Protein AF-A0A238UR87-F1 (afdb_monomer_lite)

Secondary structure (DSSP, 8-state):
--HHHHHHHHHHHHHHHHHHHHHHHHHHTTSSSPPPHHHHTHHHHHHHHHHHHTTTS---TT--HHHHHHHHHHHHHHHHHHTT-

Foldseek 3Di:
DPVVVVVLLCLQQVLLVVLLVVLVVCCVVPVFANQDPVLSNQLNVLSVVLVVVPPDDDCDPCSGSVNSSVVSNVSSVVSRVVRHD

Radius of gyration: 14.09 Å; chains: 1; bounding box: 39×20×36 Å

InterPro domains:
  IPR058362 Domain of unknown function DUF8049 [PF26223] (1-83)

Structure (mmCIF, N/CA/C/O backbone):
data_AF-A0A238UR87-F1
#
_entry.id   AF-A0A238UR87-F1
#
loop_
_atom_site.group_PDB
_atom_site.id
_atom_site.type_symbol
_atom_site.label_atom_id
_atom_site.label_alt_id
_atom_site.label_comp_id
_atom_site.label_asym_id
_atom_site.label_entity_id
_atom_site.label_seq_id
_atom_site.pdbx_PDB_ins_code
_atom_site.Cartn_x
_atom_site.Cartn_y
_atom_site.Cartn_z
_atom_site.occupancy
_atom_site.B_iso_or_equiv
_atom_site.auth_seq_id
_atom_site.auth_comp_id
_atom_site.auth_asym_id
_atom_site.auth_atom_id
_atom_site.pdbx_PDB_model_num
ATOM 1 N N . MET A 1 1 ? -23.749 5.954 11.673 1.00 60.62 1 MET A N 1
ATOM 2 C CA . MET A 1 1 ? -22.293 5.914 11.398 1.00 60.62 1 MET A CA 1
ATOM 3 C C . MET A 1 1 ? -21.571 6.664 12.504 1.00 60.62 1 MET A C 1
ATOM 5 O O . MET A 1 1 ? -22.005 7.755 12.840 1.00 60.62 1 MET A O 1
ATOM 9 N N . LYS A 1 2 ? -20.518 6.091 13.098 1.00 76.88 2 LYS A N 1
ATOM 10 C CA . LYS A 1 2 ? -19.645 6.836 14.017 1.00 76.88 2 LYS A CA 1
ATOM 11 C C . LYS A 1 2 ? -18.540 7.470 13.172 1.00 76.88 2 LYS A C 1
ATOM 13 O O . LYS A 1 2 ? -17.823 6.736 12.499 1.00 76.88 2 LYS A O 1
ATOM 18 N N . ILE A 1 3 ? -18.439 8.797 13.181 1.00 81.31 3 ILE A N 1
ATOM 19 C CA . ILE A 1 3 ? -17.450 9.569 12.403 1.00 81.31 3 ILE A CA 1
ATOM 20 C C . ILE A 1 3 ? -16.017 9.071 12.643 1.00 81.31 3 ILE A C 1
ATOM 22 O O . ILE A 1 3 ? -15.236 8.999 11.701 1.00 81.31 3 ILE A O 1
ATOM 26 N N . GLU A 1 4 ? -15.711 8.625 13.862 1.00 80.75 4 GLU A N 1
ATOM 27 C CA . GLU A 1 4 ? -14.406 8.058 14.220 1.00 80.75 4 GLU A CA 1
ATOM 28 C C . GLU A 1 4 ? -14.001 6.873 13.334 1.00 80.75 4 GLU A C 1
ATOM 30 O O . GLU A 1 4 ? -12.890 6.831 12.817 1.00 80.75 4 GLU A O 1
ATOM 35 N N . ARG A 1 5 ? -14.937 5.954 13.065 1.00 80.88 5 ARG A N 1
ATOM 36 C CA . ARG A 1 5 ? -14.678 4.788 12.210 1.00 80.88 5 ARG A CA 1
ATOM 37 C C . ARG A 1 5 ? -14.451 5.202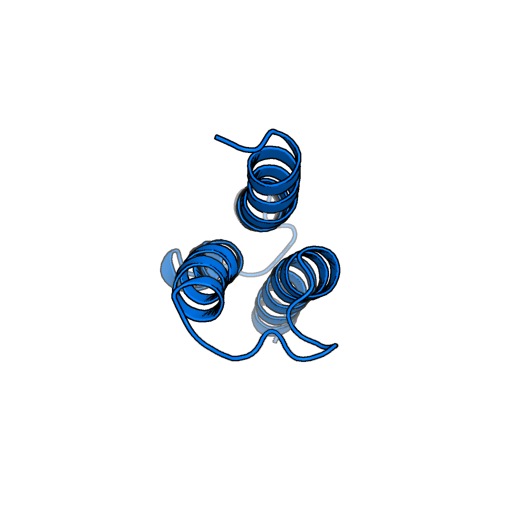 10.755 1.00 80.88 5 ARG A C 1
ATOM 39 O O . ARG A 1 5 ? -13.590 4.649 10.089 1.00 80.88 5 ARG A O 1
ATOM 46 N N . ALA A 1 6 ? -15.195 6.200 10.277 1.00 86.06 6 ALA A N 1
ATOM 47 C CA . ALA A 1 6 ? -15.013 6.727 8.926 1.00 86.06 6 ALA A CA 1
ATOM 48 C C . ALA A 1 6 ? -13.645 7.410 8.762 1.00 86.06 6 ALA A C 1
ATOM 50 O O . ALA A 1 6 ? -13.007 7.269 7.722 1.00 86.06 6 ALA A O 1
ATOM 51 N N . ARG A 1 7 ? -13.171 8.117 9.797 1.00 89.44 7 ARG A N 1
ATOM 52 C CA . ARG A 1 7 ? -11.828 8.709 9.820 1.00 89.44 7 ARG A CA 1
ATOM 53 C C . ARG A 1 7 ? -10.750 7.628 9.759 1.00 89.44 7 ARG A C 1
ATOM 55 O O . ARG A 1 7 ? -9.828 7.748 8.965 1.00 89.44 7 ARG A O 1
ATOM 62 N N . GLU A 1 8 ? -10.866 6.586 10.575 1.00 90.50 8 GLU A N 1
ATOM 63 C CA . GLU A 1 8 ? -9.928 5.458 10.564 1.00 90.50 8 GLU A CA 1
ATOM 64 C C . GLU A 1 8 ? -9.879 4.752 9.204 1.00 90.50 8 GLU A C 1
ATOM 66 O O . GLU A 1 8 ? -8.791 4.522 8.675 1.00 90.50 8 GLU A O 1
ATOM 71 N N . ASP A 1 9 ? -11.042 4.479 8.607 1.00 90.31 9 ASP A N 1
ATOM 72 C CA . ASP A 1 9 ? -11.134 3.871 7.278 1.00 90.31 9 ASP A CA 1
ATOM 73 C C . ASP A 1 9 ? -10.477 4.754 6.212 1.00 90.31 9 ASP A C 1
ATOM 75 O O . ASP A 1 9 ? -9.738 4.246 5.370 1.00 90.31 9 ASP A O 1
ATOM 79 N N . LEU A 1 10 ? -10.692 6.075 6.275 1.00 93.44 10 LEU A N 1
ATOM 80 C CA . LEU A 1 10 ? -10.075 7.032 5.358 1.00 93.44 10 LEU A CA 1
ATOM 81 C C . LEU A 1 10 ? -8.546 7.025 5.463 1.00 93.44 10 LEU A C 1
ATOM 83 O O . LEU A 1 10 ? -7.881 7.124 4.435 1.00 93.44 10 LEU A O 1
ATOM 87 N N . VAL A 1 11 ? -7.980 6.897 6.668 1.00 94.44 11 VAL A N 1
ATOM 88 C CA . VAL A 1 11 ? -6.520 6.826 6.834 1.00 94.44 11 VAL A CA 1
ATOM 89 C C . VAL A 1 11 ? -5.969 5.576 6.153 1.00 94.44 11 VAL A C 1
ATOM 91 O O . VAL A 1 11 ? -5.050 5.690 5.348 1.00 94.44 11 VAL A O 1
ATOM 94 N N . VAL A 1 12 ? -6.536 4.396 6.417 1.00 93.81 12 VAL A N 1
ATOM 95 C CA . VAL A 1 12 ? -6.018 3.140 5.844 1.00 93.81 12 VAL A CA 1
ATOM 96 C C . VAL A 1 12 ? -6.211 3.103 4.326 1.00 93.81 12 VAL A C 1
ATOM 98 O O . VAL A 1 12 ? -5.269 2.798 3.592 1.00 93.81 12 VAL A O 1
ATOM 101 N N . ALA A 1 13 ? -7.406 3.460 3.846 1.00 95.31 13 ALA A N 1
ATOM 102 C CA . ALA A 1 13 ? -7.705 3.519 2.418 1.00 95.31 13 ALA A CA 1
ATOM 103 C C . ALA A 1 13 ? -6.823 4.549 1.701 1.00 95.31 13 ALA A C 1
ATOM 105 O O . ALA A 1 13 ? -6.252 4.254 0.653 1.00 95.31 13 ALA A O 1
ATOM 1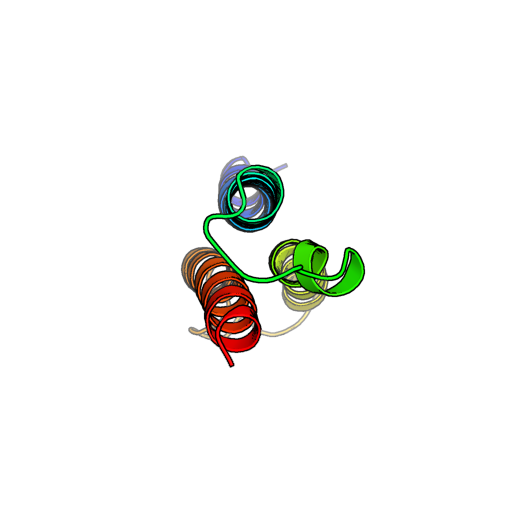06 N N . GLY A 1 14 ? -6.671 5.738 2.290 1.00 96.25 14 GLY A N 1
ATOM 107 C CA . GLY A 1 14 ? -5.832 6.811 1.766 1.00 96.25 14 GLY A CA 1
ATOM 108 C C . GLY A 1 14 ? -4.358 6.422 1.701 1.00 96.25 14 GLY A C 1
ATOM 109 O O . GLY A 1 14 ? -3.710 6.692 0.694 1.00 96.25 14 GLY A O 1
ATOM 110 N N . SER A 1 15 ? -3.831 5.732 2.718 1.00 96.12 15 SER A N 1
ATOM 111 C CA . SER A 1 15 ? -2.459 5.213 2.698 1.00 96.12 15 SER A CA 1
ATOM 112 C C . SER A 1 15 ? -2.250 4.174 1.596 1.00 96.12 15 SER A C 1
ATOM 114 O O . SER A 1 15 ? -1.285 4.285 0.844 1.00 96.12 15 SER A O 1
ATOM 116 N N . GLY A 1 16 ? -3.160 3.206 1.448 1.00 95.88 16 GLY A N 1
ATOM 117 C CA . GLY A 1 16 ? -3.069 2.193 0.390 1.00 95.88 16 GLY A CA 1
ATOM 118 C C . GLY A 1 16 ? -3.173 2.792 -1.018 1.00 95.88 16 GLY A C 1
ATOM 119 O O . GLY A 1 16 ? -2.341 2.508 -1.883 1.00 95.88 16 GLY A O 1
ATOM 120 N N . ALA A 1 17 ? -4.158 3.666 -1.243 1.00 96.06 17 ALA A N 1
ATOM 121 C CA . ALA A 1 17 ? -4.354 4.337 -2.527 1.00 96.06 17 ALA A CA 1
ATOM 122 C C . ALA A 1 17 ? -3.188 5.279 -2.862 1.00 96.06 17 ALA A C 1
ATOM 124 O O . ALA A 1 17 ? -2.642 5.217 -3.961 1.00 96.06 17 ALA A O 1
ATOM 125 N N . GLY A 1 18 ? -2.759 6.103 -1.903 1.00 96.44 18 GLY A N 1
ATOM 126 C CA . GLY A 1 18 ? -1.634 7.019 -2.074 1.00 96.44 18 GLY A CA 1
ATOM 127 C C . GLY A 1 18 ? -0.336 6.283 -2.396 1.00 96.44 18 GLY A C 1
ATOM 128 O O . GLY A 1 18 ? 0.358 6.654 -3.339 1.00 96.44 18 GLY A O 1
ATOM 129 N N . ALA A 1 19 ? -0.039 5.193 -1.686 1.00 96.56 19 ALA A N 1
ATOM 130 C CA . ALA A 1 19 ? 1.148 4.389 -1.956 1.00 96.56 19 ALA A CA 1
ATOM 131 C C . ALA A 1 19 ? 1.114 3.735 -3.349 1.00 96.56 19 ALA A C 1
ATOM 133 O O . ALA A 1 19 ? 2.125 3.718 -4.045 1.00 96.56 19 ALA A O 1
ATOM 134 N N . THR A 1 20 ? -0.059 3.274 -3.791 1.00 96.25 20 THR A N 1
ATOM 135 C CA . THR A 1 20 ? -0.257 2.740 -5.150 1.00 96.25 20 THR A CA 1
ATOM 136 C C . THR A 1 20 ? 0.017 3.801 -6.215 1.00 96.25 20 THR A C 1
ATOM 138 O O . THR A 1 20 ? 0.735 3.540 -7.178 1.00 96.25 20 THR A O 1
ATOM 141 N N . VAL A 1 21 ? -0.502 5.019 -6.026 1.00 96.38 21 VAL A N 1
ATOM 142 C CA . VAL A 1 21 ? -0.250 6.147 -6.936 1.00 96.38 21 VAL A CA 1
ATOM 143 C C . VAL A 1 21 ? 1.238 6.492 -6.983 1.00 96.38 21 VAL A C 1
ATOM 145 O O . VAL A 1 21 ? 1.776 6.690 -8.068 1.00 96.38 21 VAL A O 1
ATOM 148 N N . VAL A 1 22 ? 1.925 6.514 -5.837 1.00 96.31 22 VAL A N 1
ATOM 149 C CA . VAL A 1 22 ? 3.374 6.764 -5.786 1.00 96.31 22 VAL A CA 1
ATOM 150 C C . VAL A 1 22 ? 4.147 5.703 -6.573 1.00 96.31 22 VAL A C 1
ATOM 152 O O 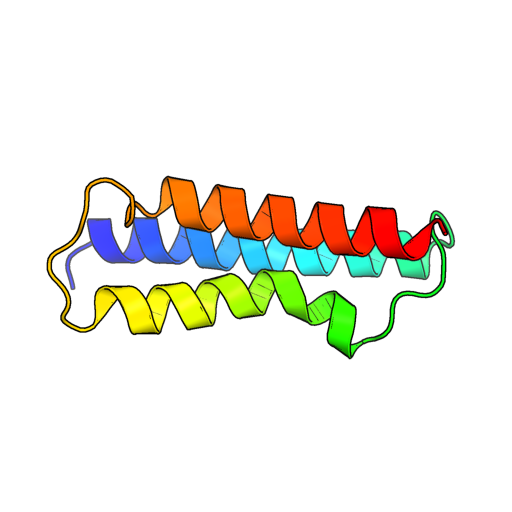. VAL A 1 22 ? 4.985 6.070 -7.390 1.00 96.31 22 VAL A O 1
ATOM 155 N N . LEU A 1 23 ? 3.845 4.411 -6.397 1.00 95.00 23 LEU A N 1
ATOM 156 C CA . LEU A 1 23 ? 4.486 3.337 -7.170 1.00 95.00 23 LEU A CA 1
ATOM 157 C C . LEU A 1 23 ? 4.244 3.486 -8.677 1.00 95.00 23 LEU A C 1
ATOM 159 O O . LEU A 1 23 ? 5.177 3.343 -9.465 1.00 95.00 23 LEU A O 1
ATOM 163 N N . ALA A 1 24 ? 3.012 3.812 -9.074 1.00 94.69 24 ALA A N 1
ATOM 164 C CA . ALA A 1 24 ? 2.665 4.029 -10.474 1.00 94.69 24 ALA A CA 1
ATOM 165 C C . ALA A 1 24 ? 3.439 5.211 -11.074 1.00 94.69 24 ALA A C 1
ATOM 167 O O . ALA A 1 24 ? 3.994 5.084 -12.163 1.00 94.69 24 ALA A O 1
ATOM 168 N N . ILE A 1 25 ? 3.537 6.330 -10.346 1.00 96.12 25 ILE A N 1
ATOM 169 C CA . ILE A 1 25 ? 4.333 7.488 -10.766 1.00 96.12 25 ILE A CA 1
ATOM 170 C C . ILE A 1 25 ? 5.794 7.076 -10.930 1.00 96.12 25 ILE A C 1
ATOM 172 O O . ILE A 1 25 ? 6.332 7.252 -12.020 1.00 96.12 25 ILE A O 1
ATOM 176 N N . LEU A 1 26 ? 6.410 6.486 -9.899 1.00 94.19 26 LEU A N 1
ATOM 177 C CA . LEU A 1 26 ? 7.821 6.081 -9.916 1.00 94.19 26 LEU A CA 1
ATOM 178 C C . LEU A 1 26 ? 8.145 5.162 -11.098 1.00 94.19 26 LEU A C 1
ATOM 180 O O . LEU A 1 26 ? 9.151 5.374 -11.776 1.00 94.19 26 LEU A O 1
ATOM 184 N N . SER A 1 27 ? 7.280 4.181 -11.365 1.00 92.75 27 SER 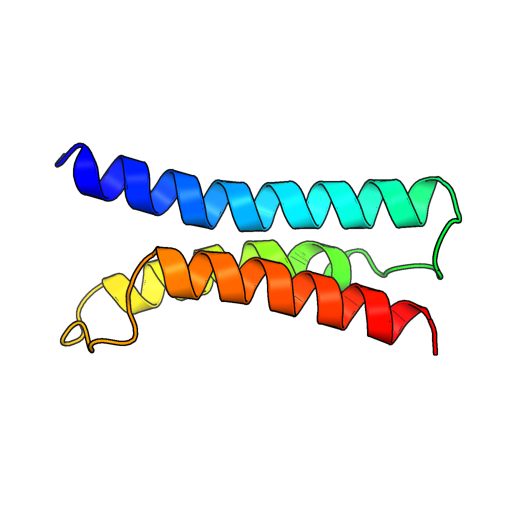A N 1
ATOM 185 C CA . SER A 1 27 ? 7.442 3.270 -12.499 1.00 92.75 27 SER A CA 1
ATOM 186 C C . SER A 1 27 ? 7.249 3.995 -13.838 1.00 92.75 27 SER A C 1
ATOM 188 O O . SER A 1 27 ? 8.059 3.830 -14.743 1.00 92.75 27 SER A O 1
ATOM 190 N N . SER A 1 28 ? 6.249 4.880 -13.953 1.00 92.50 28 SER A N 1
ATOM 191 C CA . SER A 1 28 ? 5.961 5.617 -15.196 1.00 92.50 28 SER A CA 1
ATOM 192 C C . SER A 1 28 ? 7.059 6.597 -15.618 1.00 92.50 28 SER A C 1
ATOM 194 O O . SER A 1 28 ? 7.266 6.806 -16.810 1.00 92.50 28 SER A O 1
ATOM 196 N N . VAL A 1 29 ? 7.775 7.187 -14.656 1.00 94.81 29 VAL A N 1
ATOM 197 C CA . VAL A 1 29 ? 8.892 8.102 -14.936 1.00 94.81 29 VAL A CA 1
ATOM 198 C C . VAL A 1 29 ? 10.236 7.376 -15.067 1.00 94.81 29 VAL A C 1
ATOM 200 O O . VAL A 1 29 ? 11.259 8.027 -15.257 1.00 94.81 29 VAL A O 1
ATOM 203 N N . GLY A 1 30 ? 10.251 6.042 -14.953 1.00 88.19 30 GLY A N 1
ATOM 204 C CA . GLY A 1 30 ? 11.455 5.220 -15.090 1.00 88.19 30 GLY A CA 1
ATOM 205 C C . GLY A 1 30 ? 12.466 5.375 -13.951 1.00 88.19 30 GLY A C 1
ATOM 206 O O . GLY A 1 30 ? 13.646 5.100 -14.144 1.00 88.19 30 GLY A O 1
ATOM 207 N N . LEU A 1 31 ? 12.034 5.825 -12.766 1.00 87.94 31 LEU A N 1
ATOM 208 C CA . LEU A 1 31 ? 12.909 5.937 -11.587 1.00 87.94 31 LEU A CA 1
ATOM 209 C C . LEU A 1 31 ? 13.206 4.578 -10.935 1.00 87.94 31 LEU A C 1
ATOM 211 O O . LEU A 1 31 ? 14.092 4.482 -10.089 1.00 87.94 31 LEU A O 1
ATOM 215 N N . VAL A 1 32 ? 12.436 3.549 -11.291 1.00 91.12 32 VAL A N 1
ATOM 216 C CA . VAL A 1 32 ? 12.498 2.182 -10.759 1.00 91.12 32 VAL A CA 1
ATOM 217 C C . VAL A 1 32 ? 12.251 1.183 -11.892 1.00 91.12 32 VAL A C 1
ATOM 219 O O . VAL A 1 32 ? 11.839 1.586 -12.983 1.00 91.12 32 VAL A O 1
ATOM 222 N N . GLY A 1 33 ? 12.488 -0.108 -11.640 1.00 87.62 33 GLY A N 1
ATOM 223 C CA . GLY A 1 33 ? 12.175 -1.173 -12.594 1.00 87.62 33 GLY A CA 1
ATOM 224 C C . GLY A 1 33 ? 10.688 -1.231 -12.967 1.00 87.62 33 GLY A C 1
ATOM 225 O O . GLY A 1 33 ? 9.833 -0.602 -12.336 1.00 87.62 33 GLY A O 1
ATOM 226 N N . GLU A 1 34 ? 10.358 -1.995 -14.009 1.00 90.38 34 GLU A N 1
ATOM 227 C CA . GLU A 1 34 ? 8.964 -2.200 -14.404 1.00 90.38 34 GLU A CA 1
ATOM 228 C C . GLU A 1 34 ? 8.205 -2.918 -13.278 1.00 90.38 34 GLU A C 1
ATOM 230 O O . GLU A 1 34 ? 8.508 -4.057 -12.920 1.00 90.38 34 GLU A O 1
ATOM 235 N N . ILE A 1 35 ? 7.209 -2.244 -12.698 1.00 91.12 35 ILE A N 1
ATOM 236 C CA . ILE A 1 35 ? 6.369 -2.828 -11.655 1.00 91.12 35 ILE A CA 1
ATOM 237 C C . ILE A 1 35 ? 5.125 -3.401 -12.329 1.00 91.12 35 ILE A C 1
ATOM 239 O O . ILE A 1 35 ? 4.357 -2.677 -12.958 1.00 91.12 35 ILE A O 1
ATOM 243 N N . SER A 1 36 ? 4.883 -4.703 -12.167 1.00 92.88 36 SER A N 1
ATOM 244 C CA . SER A 1 36 ? 3.664 -5.319 -12.702 1.00 92.88 36 SER A CA 1
ATOM 245 C C . SER A 1 36 ? 2.401 -4.667 -12.122 1.00 92.88 36 SER A C 1
ATOM 247 O O . SER A 1 36 ? 2.345 -4.319 -10.937 1.00 92.88 36 SER A O 1
ATOM 249 N N . SER A 1 37 ? 1.340 -4.567 -12.927 1.00 89.19 37 SER A N 1
ATOM 250 C CA . SER A 1 37 ? 0.070 -3.970 -12.486 1.00 89.19 37 SER A CA 1
ATOM 251 C C . SER A 1 37 ? -0.527 -4.678 -11.263 1.00 89.19 37 SER A C 1
ATOM 253 O O . SER A 1 37 ? -1.173 -4.041 -10.438 1.00 89.19 37 SER A O 1
ATOM 255 N N . ILE A 1 38 ? -0.279 -5.985 -11.109 1.00 93.12 38 ILE A N 1
ATOM 256 C CA . ILE A 1 38 ? -0.713 -6.759 -9.937 1.00 93.12 38 ILE A CA 1
ATOM 257 C C . ILE A 1 38 ? 0.067 -6.334 -8.688 1.00 93.12 38 ILE A C 1
ATOM 259 O O . ILE A 1 38 ? -0.538 -6.101 -7.642 1.00 93.12 38 ILE A O 1
ATOM 263 N N . ALA A 1 39 ? 1.392 -6.185 -8.787 1.00 92.25 39 ALA A N 1
ATOM 264 C CA . ALA A 1 39 ? 2.221 -5.757 -7.661 1.00 92.25 39 ALA A CA 1
ATOM 265 C C . 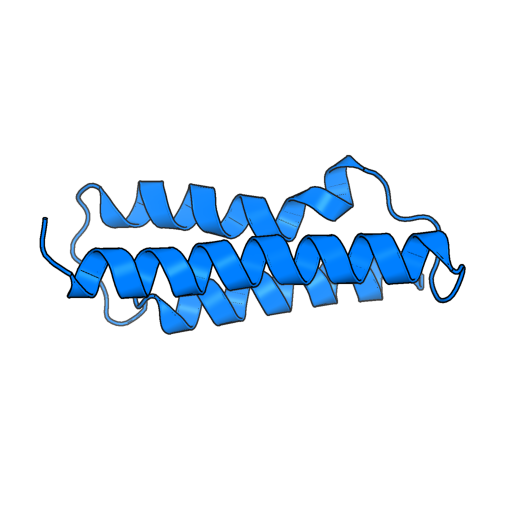ALA A 1 39 ? 1.892 -4.324 -7.213 1.00 92.25 39 ALA A C 1
ATOM 267 O O . ALA A 1 39 ? 1.876 -4.049 -6.014 1.00 92.25 39 ALA A O 1
ATOM 268 N N . MET A 1 40 ? 1.539 -3.431 -8.147 1.00 92.38 40 MET A N 1
ATOM 269 C CA . MET A 1 40 ? 1.100 -2.069 -7.816 1.00 92.38 40 MET A CA 1
ATOM 270 C C . MET A 1 40 ? -0.150 -2.038 -6.925 1.00 92.38 40 MET A C 1
ATOM 272 O O . MET A 1 40 ? -0.292 -1.118 -6.129 1.00 92.38 40 MET A O 1
ATOM 276 N N . LEU A 1 41 ? -1.041 -3.033 -7.016 1.00 94.19 41 LEU A N 1
ATOM 277 C CA . LEU A 1 41 ? -2.278 -3.090 -6.224 1.00 94.19 41 LEU A CA 1
ATOM 278 C C . LEU A 1 41 ? -2.078 -3.624 -4.798 1.00 94.19 41 LEU A C 1
ATOM 280 O O . LEU A 1 41 ? -2.993 -3.526 -3.974 1.00 94.19 41 LEU A O 1
ATOM 284 N N . ALA A 1 42 ? -0.901 -4.171 -4.478 1.00 95.19 42 ALA A N 1
ATOM 285 C CA . ALA A 1 42 ? -0.621 -4.767 -3.173 1.00 95.19 42 ALA A CA 1
ATOM 286 C C . ALA A 1 42 ? -0.902 -3.824 -1.977 1.00 95.19 42 ALA A C 1
ATOM 288 O O . ALA A 1 42 ? -1.519 -4.281 -1.010 1.00 95.19 42 ALA A O 1
ATOM 289 N N . PRO A 1 43 ? -0.561 -2.517 -2.014 1.00 94.44 43 PRO A N 1
ATOM 290 C CA . PRO A 1 43 ? -0.850 -1.602 -0.907 1.00 94.44 43 PRO A CA 1
ATOM 291 C C . PRO A 1 43 ? -2.352 -1.391 -0.673 1.00 94.44 43 PRO A C 1
ATOM 293 O O . PRO A 1 43 ? -2.792 -1.303 0.471 1.00 94.44 43 PRO A O 1
ATOM 296 N N . VAL A 1 44 ? -3.168 -1.352 -1.733 1.00 95.00 44 VAL A N 1
ATOM 297 C CA . VAL A 1 44 ? -4.637 -1.262 -1.616 1.00 95.00 44 VAL A CA 1
ATOM 298 C C . VAL A 1 44 ? -5.225 -2.560 -1.064 1.00 95.00 44 VAL A C 1
ATOM 300 O O . VAL A 1 44 ? -6.203 -2.526 -0.316 1.00 95.00 44 VAL A O 1
ATOM 303 N N . PHE A 1 45 ? -4.606 -3.707 -1.351 1.00 93.94 45 PHE A N 1
ATOM 304 C CA . PHE A 1 45 ? -5.040 -4.991 -0.800 1.00 93.94 45 PHE A CA 1
ATOM 305 C C . PHE A 1 45 ? -5.010 -5.025 0.736 1.00 93.94 45 PHE A C 1
ATO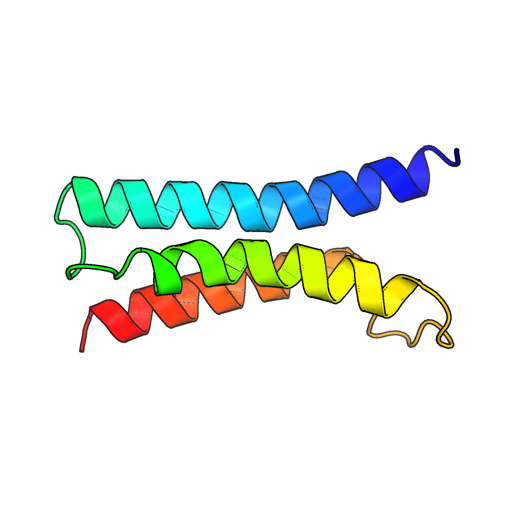M 307 O O . PHE A 1 45 ? -5.850 -5.672 1.364 1.00 93.94 45 PHE A O 1
ATOM 314 N N . VAL A 1 46 ? -4.116 -4.247 1.355 1.00 94.31 46 VAL A N 1
ATOM 315 C CA . VAL A 1 46 ? -4.055 -4.076 2.814 1.00 94.31 46 VAL A CA 1
ATOM 316 C C . VAL A 1 46 ? -5.339 -3.457 3.371 1.00 94.31 46 VAL A C 1
ATOM 318 O O . VAL A 1 46 ? -5.810 -3.882 4.425 1.00 94.31 46 VAL A O 1
ATOM 321 N N . TYR A 1 47 ? -5.960 -2.513 2.657 1.00 92.56 47 TYR A N 1
ATOM 322 C CA . TYR A 1 47 ? -7.245 -1.946 3.075 1.00 92.56 47 TYR A CA 1
ATOM 323 C C . TYR A 1 47 ? -8.370 -2.987 3.030 1.00 92.56 47 TYR A C 1
ATOM 325 O O . TYR A 1 47 ? -9.184 -3.062 3.950 1.00 92.56 47 TYR A O 1
ATOM 333 N N . PHE A 1 48 ? -8.393 -3.846 2.008 1.00 92.00 48 PHE A N 1
ATOM 334 C CA . PHE A 1 48 ? -9.364 -4.939 1.958 1.00 92.00 48 PHE A CA 1
ATOM 335 C C . PHE A 1 48 ? -9.166 -5.914 3.124 1.00 92.00 48 PHE A C 1
ATOM 337 O O . PHE A 1 48 ? -10.137 -6.255 3.797 1.00 92.00 48 PHE A O 1
ATOM 344 N N . ALA A 1 49 ? -7.924 -6.298 3.432 1.00 91.12 49 ALA A N 1
ATOM 345 C CA . ALA A 1 49 ? -7.617 -7.140 4.589 1.00 91.12 49 ALA A CA 1
ATOM 346 C C . ALA A 1 49 ? -8.069 -6.498 5.917 1.00 91.12 49 ALA A C 1
ATOM 348 O O . ALA A 1 49 ? -8.706 -7.159 6.741 1.00 91.12 49 ALA A O 1
ATOM 349 N N . TYR A 1 50 ? -7.835 -5.194 6.083 1.00 89.81 50 TYR A N 1
ATOM 350 C CA . TYR A 1 50 ? -8.313 -4.403 7.218 1.00 89.81 50 TYR A CA 1
ATOM 351 C C . TYR A 1 50 ? -9.846 -4.466 7.379 1.00 89.81 50 TYR A C 1
ATOM 353 O O . TYR A 1 50 ? -10.345 -4.684 8.488 1.00 89.81 50 TYR A O 1
ATOM 361 N N . LEU A 1 51 ? -10.607 -4.359 6.280 1.00 88.31 51 LEU A N 1
ATOM 362 C CA . LEU A 1 51 ? -12.073 -4.457 6.310 1.00 88.31 51 LEU A CA 1
ATOM 363 C C . LEU A 1 51 ? -12.567 -5.828 6.787 1.00 88.31 51 LEU A C 1
ATOM 365 O O . LEU A 1 51 ? -13.600 -5.905 7.456 1.00 88.31 51 LEU A O 1
ATOM 369 N N . PHE A 1 52 ? -11.859 -6.908 6.447 1.00 85.19 52 PHE A N 1
ATOM 370 C CA . PHE A 1 52 ? -12.203 -8.253 6.911 1.00 85.19 52 PHE A CA 1
ATOM 371 C C . PHE A 1 52 ? -11.796 -8.487 8.371 1.00 85.19 52 PHE A C 1
ATOM 373 O O . PHE A 1 52 ? -12.575 -9.088 9.110 1.00 85.19 52 PHE A O 1
ATOM 380 N N . SER A 1 53 ? -10.650 -7.956 8.816 1.00 81.75 53 SER A N 1
ATOM 381 C CA . SER A 1 53 ? -10.203 -8.049 10.218 1.00 81.75 53 SER A CA 1
ATOM 382 C C . SER A 1 53 ? -11.218 -7.426 11.181 1.00 81.75 53 SER A C 1
ATOM 384 O O . SER A 1 53 ? -11.634 -8.041 12.164 1.00 81.75 53 SER A O 1
ATOM 386 N N . ARG A 1 54 ? -11.725 -6.232 10.846 1.00 73.69 54 ARG A N 1
ATOM 387 C CA . ARG A 1 54 ? -12.644 -5.479 11.713 1.00 73.69 54 ARG A CA 1
ATOM 388 C C . ARG A 1 54 ? -14.102 -5.970 11.714 1.00 73.69 54 ARG A C 1
ATOM 390 O O . ARG A 1 54 ? -14.948 -5.352 12.362 1.00 73.69 54 ARG A O 1
ATOM 397 N N . LYS A 1 55 ? -14.439 -7.066 11.018 1.00 61.34 55 LYS A N 1
ATOM 398 C CA . LYS A 1 55 ? -15.828 -7.564 10.910 1.00 61.34 55 LYS A CA 1
ATOM 399 C C . LYS A 1 55 ? -16.318 -8.461 12.055 1.00 61.34 55 LYS A C 1
ATOM 401 O O . LYS A 1 55 ? -17.510 -8.757 12.068 1.00 61.34 55 LYS A O 1
ATOM 406 N N . GLY A 1 56 ? -15.493 -8.857 13.029 1.00 55.22 56 GLY A N 1
ATOM 407 C CA . GLY A 1 56 ? -16.026 -9.656 14.149 1.00 55.22 56 GLY A CA 1
ATOM 408 C C . GLY A 1 56 ? -15.052 -10.358 15.093 1.00 55.22 56 GLY A C 1
ATOM 409 O O . GLY A 1 56 ? -15.510 -11.166 15.896 1.00 55.22 56 GLY A O 1
ATOM 410 N N . GLY A 1 57 ? -13.745 -10.095 15.026 1.00 57.75 57 GLY A N 1
ATOM 411 C CA . GLY A 1 57 ? -12.780 -10.645 15.985 1.00 57.75 57 GLY A CA 1
ATOM 412 C C . GLY A 1 57 ? -12.586 -9.740 17.210 1.00 57.75 57 GLY A C 1
ATOM 413 O O . GLY A 1 57 ? -12.842 -8.537 17.120 1.00 57.75 57 GLY A O 1
ATOM 414 N N . PRO A 1 58 ? -12.121 -10.269 18.359 1.00 56.34 58 PRO A N 1
ATOM 415 C CA . PRO A 1 58 ? -11.660 -9.429 19.458 1.00 56.34 58 PRO A CA 1
ATOM 416 C C . PRO A 1 58 ? -10.541 -8.523 18.935 1.00 56.34 58 PRO A C 1
ATOM 418 O O . PRO A 1 58 ? -9.493 -9.017 18.524 1.00 56.34 58 PRO A O 1
ATOM 421 N N . TYR A 1 59 ? -10.781 -7.208 18.911 1.00 64.56 59 TYR A N 1
ATOM 422 C CA . TYR A 1 59 ? -9.787 -6.223 18.491 1.00 64.56 59 TYR A CA 1
ATOM 423 C C . TYR A 1 59 ? -8.575 -6.329 19.419 1.00 64.56 59 TYR A C 1
ATOM 425 O O . TYR A 1 59 ? -8.574 -5.806 20.534 1.00 64.56 59 TYR A O 1
ATOM 433 N N . GLY A 1 60 ? -7.556 -7.064 18.980 1.00 68.25 60 GLY A N 1
ATOM 434 C CA . GLY A 1 60 ? -6.279 -7.106 19.670 1.00 68.25 60 GLY A CA 1
ATOM 435 C C . GLY A 1 60 ? -5.630 -5.726 19.631 1.00 68.25 60 GLY A C 1
ATOM 436 O O . GLY A 1 60 ? -5.923 -4.911 18.757 1.00 68.25 60 GLY A O 1
ATOM 437 N N . SER A 1 61 ? -4.682 -5.476 20.532 1.00 70.44 61 SER A N 1
ATOM 438 C CA . SER A 1 61 ? -3.877 -4.242 20.559 1.00 70.44 61 SER A CA 1
ATOM 439 C C . SER A 1 61 ? -3.172 -3.921 19.229 1.00 70.44 61 SER A C 1
ATOM 441 O O . SER A 1 61 ? -2.749 -2.787 19.007 1.00 70.44 61 SER A O 1
ATOM 443 N N . TRP A 1 62 ? -3.066 -4.906 18.336 1.00 70.19 62 TRP A N 1
ATOM 444 C CA . TRP A 1 62 ? -2.464 -4.789 17.015 1.00 70.19 62 TRP A CA 1
ATOM 445 C C . TRP A 1 62 ? -3.435 -4.337 15.907 1.00 70.19 62 TRP A C 1
ATOM 447 O O . TRP A 1 62 ? -2.958 -3.818 14.901 1.00 70.19 62 TRP A O 1
ATOM 457 N N . ASP A 1 63 ? -4.760 -4.432 16.088 1.00 81.00 63 ASP A N 1
ATOM 458 C CA . ASP A 1 63 ? -5.784 -4.106 15.067 1.00 81.00 63 ASP A CA 1
ATOM 459 C C . ASP A 1 63 ? -6.193 -2.612 15.075 1.00 81.00 63 ASP A C 1
ATOM 461 O O . ASP A 1 63 ? -7.361 -2.208 15.017 1.00 81.00 63 ASP A O 1
ATOM 465 N N . LEU A 1 64 ? -5.188 -1.747 15.205 1.00 87.38 64 LEU A N 1
ATOM 466 C CA . LEU A 1 64 ? -5.343 -0.296 15.149 1.00 87.38 64 LEU A CA 1
ATOM 467 C C . LEU A 1 64 ? -5.222 0.176 13.700 1.00 87.38 64 LEU A C 1
ATOM 469 O O . LEU A 1 64 ? -4.306 -0.239 12.991 1.00 87.38 64 LEU A O 1
ATOM 473 N N . ALA A 1 65 ? -6.068 1.120 13.278 1.00 88.00 65 ALA A N 1
ATOM 474 C CA . ALA A 1 65 ? -6.022 1.690 11.926 1.00 88.00 65 ALA A CA 1
ATOM 475 C C . ALA A 1 65 ? -4.627 2.229 11.560 1.00 88.00 65 ALA A C 1
ATOM 477 O O . ALA A 1 65 ? -4.150 2.047 10.444 1.00 88.00 65 ALA A O 1
ATOM 478 N N . ARG A 1 66 ? -3.915 2.805 12.538 1.00 90.25 66 ARG A N 1
ATOM 479 C CA . ARG A 1 66 ? -2.522 3.243 12.375 1.00 90.25 66 ARG A CA 1
ATOM 480 C C . ARG A 1 66 ? -1.591 2.109 11.932 1.00 90.25 66 ARG A C 1
ATOM 482 O O . ARG A 1 66 ? -0.759 2.328 11.061 1.00 90.25 66 ARG A O 1
ATOM 489 N N . ASN A 1 67 ? -1.720 0.919 12.514 1.00 92.75 67 ASN A N 1
ATOM 490 C CA . ASN A 1 67 ? -0.848 -0.212 12.192 1.00 92.75 67 ASN A CA 1
ATOM 491 C C . ASN A 1 67 ? -1.113 -0.715 10.769 1.00 92.75 67 ASN A C 1
ATOM 493 O O . ASN A 1 67 ? -0.170 -1.009 10.044 1.00 92.75 67 ASN A O 1
ATOM 497 N N . TRP A 1 68 ? -2.377 -0.734 10.341 1.00 93.94 68 TRP A N 1
ATOM 498 C CA . TRP A 1 68 ? -2.757 -1.078 8.969 1.00 93.94 68 TRP A CA 1
ATOM 499 C C . TRP A 1 68 ? -2.290 -0.047 7.943 1.00 93.94 68 TRP A C 1
ATOM 501 O O . TRP A 1 68 ? -1.831 -0.419 6.867 1.00 93.94 68 TRP A O 1
ATOM 511 N N . ALA A 1 69 ? -2.342 1.242 8.284 1.00 94.00 69 ALA A N 1
ATOM 512 C CA . ALA A 1 69 ? -1.775 2.296 7.450 1.00 94.00 69 ALA A CA 1
ATOM 513 C C . ALA A 1 69 ? -0.253 2.127 7.295 1.00 94.00 69 ALA A C 1
ATOM 515 O O . ALA A 1 69 ? 0.253 2.154 6.177 1.00 94.00 69 ALA A O 1
ATOM 516 N N . ILE A 1 70 ? 0.468 1.870 8.395 1.00 95.62 70 ILE A N 1
ATOM 517 C CA . ILE A 1 70 ? 1.907 1.559 8.357 1.00 95.62 70 ILE A CA 1
ATOM 518 C C . ILE A 1 70 ? 2.165 0.315 7.501 1.00 95.62 70 ILE A C 1
ATOM 520 O O . ILE A 1 70 ? 3.061 0.334 6.663 1.00 95.62 70 ILE A O 1
ATOM 524 N N . LEU A 1 71 ? 1.364 -0.741 7.657 1.00 95.62 71 LEU A N 1
ATOM 525 C CA . LEU A 1 71 ? 1.489 -1.963 6.865 1.00 95.62 71 LEU A CA 1
ATOM 526 C C . LEU A 1 71 ? 1.313 -1.694 5.365 1.00 95.62 71 LEU A C 1
ATOM 528 O O . LEU A 1 71 ? 2.095 -2.209 4.573 1.00 95.62 71 LEU A O 1
ATOM 532 N N . ALA A 1 72 ? 0.353 -0.854 4.967 1.00 96.38 72 ALA A N 1
ATOM 533 C CA . ALA A 1 72 ? 0.168 -0.466 3.567 1.00 96.38 72 ALA A CA 1
ATOM 534 C C . ALA A 1 72 ? 1.419 0.219 2.992 1.00 96.38 72 ALA A C 1
ATOM 536 O O . ALA A 1 72 ? 1.838 -0.092 1.876 1.00 96.38 72 ALA A O 1
ATOM 537 N N . ILE A 1 73 ? 2.059 1.092 3.777 1.00 97.38 73 ILE A N 1
ATOM 538 C CA . ILE A 1 73 ? 3.328 1.725 3.395 1.00 97.38 73 ILE A CA 1
ATOM 539 C C . ILE A 1 73 ? 4.459 0.694 3.306 1.00 97.38 73 ILE A C 1
ATOM 541 O O . ILE A 1 73 ? 5.203 0.692 2.329 1.00 97.38 73 ILE A O 1
ATOM 545 N N . LEU A 1 74 ? 4.579 -0.213 4.279 1.00 97.62 74 LEU A N 1
ATOM 546 C CA . LEU A 1 74 ? 5.605 -1.262 4.267 1.00 97.62 74 LEU A CA 1
ATOM 547 C C . LEU A 1 74 ? 5.455 -2.204 3.067 1.00 97.62 74 LEU A C 1
ATOM 549 O O . LEU A 1 74 ? 6.454 -2.574 2.459 1.00 97.62 74 LEU A O 1
ATOM 553 N N . VAL A 1 75 ? 4.223 -2.554 2.688 1.00 97.25 75 VAL A N 1
ATOM 554 C CA . VAL A 1 75 ? 3.950 -3.355 1.485 1.00 97.25 75 VAL A CA 1
ATOM 555 C C . VAL A 1 75 ? 4.405 -2.617 0.229 1.00 97.25 75 VAL A C 1
ATOM 557 O O . VAL A 1 75 ? 5.069 -3.213 -0.615 1.00 97.25 75 VAL A O 1
ATOM 560 N N . ALA A 1 76 ? 4.120 -1.317 0.119 1.00 96.56 76 ALA A N 1
ATOM 561 C CA . ALA A 1 76 ? 4.591 -0.517 -1.008 1.00 96.56 76 ALA A CA 1
ATOM 562 C C . ALA A 1 76 ? 6.123 -0.446 -1.075 1.00 96.56 76 ALA A C 1
ATOM 564 O O . ALA A 1 76 ? 6.697 -0.590 -2.151 1.00 96.56 76 ALA A O 1
ATOM 565 N N . LEU A 1 77 ? 6.791 -0.293 0.073 1.00 96.50 77 LEU A N 1
ATOM 566 C CA . LEU A 1 77 ? 8.252 -0.353 0.156 1.00 96.50 77 LEU A CA 1
ATOM 567 C C . LEU A 1 77 ? 8.794 -1.730 -0.245 1.00 96.50 77 LEU A C 1
ATOM 569 O O . LEU A 1 77 ? 9.810 -1.800 -0.926 1.00 96.50 77 LEU A O 1
ATOM 573 N N . GLY A 1 78 ? 8.114 -2.817 0.122 1.00 96.19 78 GLY A N 1
ATOM 574 C CA . GLY A 1 78 ? 8.478 -4.169 -0.303 1.00 96.19 78 GLY A CA 1
ATOM 575 C C . GLY A 1 78 ? 8.403 -4.344 -1.821 1.00 96.19 78 GLY A C 1
ATOM 576 O O . GLY A 1 78 ? 9.338 -4.869 -2.421 1.00 96.19 78 GLY A O 1
ATOM 577 N N . VAL A 1 79 ? 7.334 -3.845 -2.452 1.00 94.81 79 VAL A N 1
ATOM 578 C CA . VAL A 1 79 ? 7.200 -3.827 -3.920 1.00 94.81 79 VAL A CA 1
ATOM 579 C C . VAL A 1 79 ? 8.311 -2.995 -4.556 1.00 94.81 79 VAL A C 1
ATOM 581 O O . VAL A 1 79 ? 8.942 -3.441 -5.510 1.00 94.81 79 VAL A O 1
ATOM 584 N N . LEU A 1 80 ? 8.577 -1.809 -4.003 1.00 93.94 80 LEU A N 1
ATOM 585 C CA . LEU A 1 80 ? 9.630 -0.921 -4.481 1.00 93.94 80 LEU A CA 1
ATOM 586 C C . LEU A 1 80 ? 10.998 -1.608 -4.439 1.00 93.94 80 LEU A C 1
ATOM 588 O O . LEU A 1 80 ? 11.676 -1.664 -5.457 1.00 93.94 80 LEU A O 1
ATOM 592 N N . VAL A 1 81 ? 11.383 -2.177 -3.296 1.00 94.38 81 VAL A N 1
ATOM 593 C CA . VAL A 1 81 ? 12.655 -2.900 -3.146 1.00 94.38 81 VAL A CA 1
ATOM 594 C C . VAL A 1 81 ? 12.723 -4.098 -4.091 1.00 94.38 81 VAL A C 1
ATOM 596 O O . VAL A 1 81 ? 13.749 -4.300 -4.731 1.00 94.38 81 VAL A O 1
ATOM 599 N N . GLY A 1 82 ? 11.631 -4.853 -4.234 1.00 90.62 82 GLY A N 1
ATOM 600 C CA . GLY A 1 82 ? 11.562 -5.985 -5.159 1.00 90.62 82 GLY A CA 1
ATOM 601 C C . GLY A 1 82 ? 11.720 -5.598 -6.632 1.00 90.62 82 GLY A C 1
ATOM 602 O O . GLY A 1 82 ? 12.157 -6.424 -7.418 1.00 90.62 82 GLY A O 1
ATOM 603 N N . SER A 1 83 ? 11.407 -4.353 -7.006 1.00 88.50 83 SER A N 1
ATOM 604 C CA . SER A 1 83 ? 11.597 -3.843 -8.374 1.00 88.50 83 SER A CA 1
ATOM 605 C C . SER A 1 83 ? 13.032 -3.404 -8.697 1.00 88.50 83 SER A C 1
ATOM 607 O O . SER A 1 83 ? 13.321 -3.071 -9.844 1.00 88.50 83 SER A O 1
ATOM 609 N N . LEU A 1 84 ? 13.915 -3.348 -7.692 1.00 84.00 84 LEU A N 1
ATOM 610 C CA . LEU A 1 84 ? 15.313 -2.921 -7.835 1.00 84.00 84 LEU A CA 1
ATOM 611 C C . LEU A 1 84 ? 16.299 -4.092 -7.990 1.00 84.00 84 LEU A C 1
ATOM 613 O O . LEU A 1 84 ? 17.491 -3.845 -8.170 1.00 84.00 84 LEU A O 1
ATOM 617 N N . VAL A 1 85 ? 15.823 -5.333 -7.864 1.00 73.00 85 VAL A N 1
ATOM 618 C CA . VAL A 1 85 ? 16.615 -6.576 -7.919 1.00 73.00 85 VAL A CA 1
ATOM 619 C C . VAL A 1 85 ? 16.332 -7.297 -9.228 1.00 73.00 85 VAL A C 1
ATOM 621 O O . VAL A 1 85 ? 17.309 -7.786 -9.834 1.00 73.00 85 VAL A O 1
#

Organism: Halorubrum vacuolatum (NCBI:txid63740)

Sequence (85 aa):
MKIERAREDLVVAGSGAGATVVLAILSSVGLVGEISSIAMLAPVFVYFAYLFSRKGGPYGSWDLARNWAILAILVALGVLVGSLV

pLDDT: mean 88.44, std 10.41, range [55.22, 97.62]